Protein AF-A0A970JI16-F1 (afdb_monomer_lite)

Radius of gyration: 15.57 Å; chains: 1; bounding box: 36×49×34 Å

Sequence (117 aa):
MLKLQRKYSPSRTYALHKDGSGYLINGFVEGKDAVRQDLFLLVSTERGAYSDIYNGFFGVDRVDLIGRDYHYAAVELSERIKDALFMRYGEAFKSAVFKNERINGEVRVTVYADIGY

pLDDT: mean 88.77, std 13.56, range [35.56, 98.25]

Structure (mmCIF, N/CA/C/O backbone):
data_AF-A0A970JI16-F1
#
_entry.id   AF-A0A970JI16-F1
#
loop_
_atom_site.group_PDB
_atom_site.id
_atom_site.type_symbol
_atom_site.label_atom_id
_atom_site.label_alt_id
_atom_site.label_comp_id
_atom_site.label_asym_id
_atom_site.label_entity_id
_atom_site.label_seq_id
_atom_site.pdbx_PDB_ins_code
_atom_site.Cartn_x
_atom_site.Cartn_y
_atom_site.Cartn_z
_atom_site.occupancy
_atom_site.B_iso_or_equiv
_atom_site.auth_seq_id
_atom_site.auth_comp_id
_atom_site.auth_asym_id
_atom_site.auth_atom_id
_atom_site.pdbx_PDB_model_num
ATOM 1 N N . MET A 1 1 ? -11.277 28.958 14.418 1.00 38.81 1 MET A N 1
ATOM 2 C CA . MET A 1 1 ? -10.958 28.029 13.310 1.00 38.81 1 MET A CA 1
ATOM 3 C C . MET A 1 1 ? -10.945 26.613 13.863 1.00 38.81 1 MET A C 1
ATOM 5 O O . MET A 1 1 ? -10.098 26.314 14.695 1.00 38.81 1 MET A O 1
ATOM 9 N N . LEU A 1 2 ? -11.904 25.771 13.474 1.00 35.56 2 LEU A N 1
ATOM 10 C CA . LEU A 1 2 ? -11.936 24.366 13.882 1.00 35.56 2 LEU A CA 1
ATOM 11 C C . LEU A 1 2 ? -10.904 23.607 13.028 1.00 35.56 2 LEU A C 1
ATOM 13 O O . LEU A 1 2 ? -11.078 23.497 11.816 1.00 35.56 2 LEU A O 1
ATOM 17 N N . LYS A 1 3 ? -9.804 23.134 13.626 1.00 43.22 3 LYS A N 1
ATOM 18 C CA . LYS A 1 3 ? -8.892 22.198 12.953 1.00 43.22 3 LYS A CA 1
ATOM 19 C C . LYS A 1 3 ? -9.608 20.852 12.875 1.00 43.22 3 LYS A C 1
ATOM 21 O O . LYS A 1 3 ? -9.681 20.134 13.866 1.00 43.22 3 LYS A O 1
ATOM 26 N N . LEU A 1 4 ? -10.170 20.536 11.713 1.00 44.47 4 LEU A N 1
ATOM 27 C CA . LEU A 1 4 ? -10.704 19.211 11.412 1.00 44.47 4 LEU A CA 1
ATOM 28 C C . LEU A 1 4 ? -9.508 18.250 11.326 1.00 44.47 4 LEU A C 1
ATOM 30 O O . LEU A 1 4 ? -8.893 18.093 10.274 1.00 44.47 4 LEU A O 1
ATOM 34 N N . GLN A 1 5 ? -9.106 17.676 12.461 1.00 44.09 5 GLN A N 1
ATOM 35 C CA . GLN A 1 5 ? -8.116 16.606 12.471 1.00 44.09 5 GLN A CA 1
ATOM 36 C C . GLN A 1 5 ? -8.757 15.388 11.803 1.00 44.09 5 GLN A C 1
ATOM 38 O O . GLN A 1 5 ? -9.696 14.798 12.339 1.00 44.09 5 GLN A O 1
ATOM 43 N N . ARG A 1 6 ? -8.285 15.026 10.603 1.00 45.66 6 ARG A N 1
ATOM 44 C CA . ARG A 1 6 ? -8.616 13.744 9.969 1.00 45.66 6 ARG A CA 1
ATOM 45 C C . ARG A 1 6 ? -8.027 12.636 10.843 1.00 45.66 6 ARG A C 1
ATOM 47 O O . ARG A 1 6 ? -6.879 12.247 10.671 1.00 45.66 6 ARG A O 1
ATOM 54 N N . LYS A 1 7 ? -8.802 12.152 11.811 1.00 51.56 7 LYS A N 1
ATOM 55 C CA . LYS A 1 7 ? -8.435 10.980 12.601 1.00 51.56 7 LYS A CA 1
ATOM 56 C C . LYS A 1 7 ? -8.664 9.745 11.728 1.00 51.56 7 LYS A C 1
ATOM 58 O O . LYS A 1 7 ? -9.791 9.485 11.311 1.00 51.56 7 LYS A O 1
ATOM 63 N N . TYR A 1 8 ? -7.591 9.028 11.406 1.00 58.25 8 TYR A N 1
ATOM 64 C CA . TYR A 1 8 ? -7.669 7.711 10.777 1.00 58.25 8 TYR A CA 1
ATOM 65 C C . TYR A 1 8 ? -8.566 6.801 11.632 1.00 58.25 8 TYR A C 1
ATOM 67 O O . TYR A 1 8 ? -8.372 6.709 12.843 1.00 58.25 8 TYR A O 1
ATOM 75 N N . SER A 1 9 ? -9.588 6.190 11.028 1.00 58.28 9 SER A N 1
ATOM 76 C CA . SER A 1 9 ? -10.501 5.288 11.738 1.00 58.28 9 SER A CA 1
ATOM 77 C C . SER A 1 9 ? -11.161 4.285 10.791 1.00 58.28 9 SER A C 1
ATOM 79 O O . SER A 1 9 ? -12.332 4.449 10.451 1.00 58.28 9 SER A O 1
ATOM 81 N N . PRO A 1 10 ? -10.492 3.198 10.381 1.00 62.69 10 PRO A N 1
ATOM 82 C CA . PRO A 1 10 ? -11.190 1.983 10.023 1.00 62.69 10 PRO A CA 1
ATOM 83 C C . PRO A 1 10 ? -11.381 1.202 11.319 1.00 62.69 10 PRO A C 1
ATOM 85 O O . PRO A 1 10 ? -10.757 0.176 11.555 1.00 62.69 10 PRO A O 1
ATOM 88 N N . SER A 1 11 ? -12.241 1.719 12.196 1.00 67.38 11 SER A N 1
ATOM 89 C CA . SER A 1 11 ? -12.764 0.925 13.307 1.00 67.38 11 SER A CA 1
ATOM 90 C C . SER A 1 11 ? -13.663 -0.203 12.793 1.00 67.38 11 SER A C 1
ATOM 92 O O . SER A 1 11 ? -13.962 -1.122 13.548 1.00 67.38 11 SER A O 1
ATOM 94 N N . ARG A 1 12 ? -14.068 -0.137 11.512 1.00 82.44 12 ARG A N 1
ATOM 95 C CA . ARG A 1 12 ? -14.906 -1.107 10.814 1.00 82.44 12 ARG A CA 1
ATOM 96 C C . ARG A 1 12 ? -14.783 -0.977 9.291 1.00 82.44 12 ARG A C 1
ATOM 98 O O . ARG A 1 12 ? -14.811 0.136 8.771 1.00 82.44 12 ARG A O 1
ATOM 105 N N . THR A 1 13 ? -14.705 -2.094 8.575 1.00 88.88 13 THR A N 1
ATOM 106 C CA . THR A 1 13 ? -14.852 -2.163 7.109 1.00 88.88 13 THR A CA 1
ATOM 107 C C . THR A 1 13 ? -15.585 -3.446 6.708 1.00 88.88 13 THR A C 1
ATOM 109 O O . THR A 1 13 ? -15.844 -4.304 7.553 1.00 88.88 13 THR A O 1
ATOM 112 N N . TYR A 1 14 ? -15.985 -3.566 5.444 1.00 91.12 14 TYR A N 1
ATOM 113 C CA . TYR A 1 14 ? -16.564 -4.802 4.913 1.00 91.12 14 TYR A CA 1
ATOM 114 C C . TYR A 1 14 ? -15.556 -5.949 5.040 1.00 91.12 14 TYR A C 1
ATOM 116 O O . TYR A 1 14 ? -14.363 -5.707 4.944 1.00 91.12 14 TYR A O 1
ATOM 124 N N . ALA A 1 15 ? -15.990 -7.184 5.260 1.00 93.88 15 ALA A N 1
ATOM 125 C CA . ALA A 1 15 ? -15.067 -8.312 5.388 1.00 93.88 15 ALA A CA 1
ATOM 126 C C . ALA A 1 15 ? -14.793 -8.959 4.023 1.00 93.88 15 ALA A C 1
ATOM 128 O O . ALA A 1 15 ? -15.730 -9.367 3.333 1.00 93.88 15 ALA A O 1
ATOM 129 N N . LEU A 1 16 ? -13.516 -9.066 3.644 1.00 93.56 16 LEU A N 1
ATOM 130 C CA . LEU A 1 16 ? -13.068 -9.826 2.478 1.00 93.56 16 LEU A CA 1
ATOM 131 C C . LEU A 1 16 ? -12.772 -11.269 2.866 1.00 93.56 16 LEU A C 1
ATOM 133 O O . LEU A 1 16 ? -11.847 -11.553 3.625 1.00 93.56 16 LEU A O 1
ATOM 137 N N . HIS A 1 17 ? -13.509 -12.188 2.258 1.00 91.94 17 HIS A N 1
ATOM 138 C CA . HIS A 1 17 ? -13.289 -13.618 2.381 1.00 91.94 17 HIS A CA 1
ATOM 139 C C . HIS A 1 17 ? -12.704 -14.146 1.083 1.00 91.94 17 HIS A C 1
ATOM 141 O O . HIS A 1 17 ? -13.282 -13.963 0.013 1.00 91.94 17 HIS A O 1
ATOM 147 N N . LYS A 1 18 ? -11.541 -14.792 1.170 1.00 88.19 18 LYS A N 1
ATOM 148 C CA . LYS A 1 18 ? -10.961 -15.482 0.023 1.00 88.19 18 LYS A CA 1
ATOM 149 C C . LYS A 1 18 ? -11.749 -16.763 -0.230 1.00 88.19 18 LYS A C 1
ATOM 151 O O . LYS A 1 18 ? -11.896 -17.579 0.676 1.00 88.19 18 LYS A O 1
ATOM 156 N N . ASP A 1 19 ? -12.206 -16.927 -1.457 1.00 86.94 19 ASP A N 1
ATOM 157 C CA . ASP A 1 19 ? -12.830 -18.140 -1.971 1.00 86.94 19 ASP A CA 1
ATOM 158 C C . ASP A 1 19 ? -11.973 -18.689 -3.124 1.00 86.94 19 ASP A C 1
ATOM 160 O O . ASP A 1 19 ? -11.147 -17.968 -3.688 1.00 86.94 19 ASP A O 1
ATOM 164 N N . GLY A 1 20 ? -12.126 -19.964 -3.477 1.00 80.62 20 GLY A N 1
ATOM 165 C CA . GLY A 1 20 ? -11.288 -20.677 -4.448 1.00 80.62 20 GLY A CA 1
ATOM 166 C C . GLY A 1 20 ? -11.150 -19.998 -5.819 1.00 80.62 20 GLY A C 1
ATOM 167 O O . GLY A 1 20 ? -10.187 -20.276 -6.530 1.00 80.62 20 GLY A O 1
ATOM 168 N N . SER A 1 21 ? -12.054 -19.080 -6.173 1.00 83.25 21 SER A N 1
ATOM 169 C CA . SER A 1 21 ? -12.037 -18.307 -7.420 1.00 83.25 21 SER A CA 1
ATOM 170 C C . SER A 1 21 ? -11.810 -16.797 -7.251 1.00 83.25 21 SER A C 1
ATOM 172 O O . SER A 1 21 ? -11.827 -16.079 -8.249 1.00 83.25 21 SER A O 1
ATOM 174 N N . GLY A 1 22 ? -11.618 -16.274 -6.033 1.00 86.81 22 GLY A N 1
ATOM 175 C CA . GLY A 1 22 ? -11.453 -14.832 -5.826 1.00 86.81 22 GLY A CA 1
ATOM 176 C C . GLY A 1 22 ? -11.729 -14.357 -4.402 1.00 86.81 22 GLY A C 1
ATOM 177 O O . GLY A 1 22 ? -11.400 -15.029 -3.428 1.00 86.81 22 GLY A O 1
ATOM 178 N N . TYR A 1 23 ? -12.313 -13.166 -4.285 1.00 90.00 23 TYR A N 1
ATOM 179 C CA . TYR A 1 23 ? -12.732 -12.600 -3.008 1.00 90.00 23 TYR A CA 1
ATOM 180 C C . TYR A 1 23 ? -14.231 -12.313 -3.013 1.00 90.00 23 TYR A C 1
ATOM 182 O O . TYR A 1 23 ? -14.765 -11.774 -3.981 1.00 90.00 23 TYR A O 1
ATOM 190 N N . LEU A 1 24 ? -14.889 -12.643 -1.907 1.00 91.62 24 LEU A N 1
ATOM 191 C CA . LEU A 1 24 ? -16.287 -12.345 -1.630 1.00 91.62 24 LEU A CA 1
ATOM 192 C C . LEU A 1 24 ? -16.369 -11.351 -0.474 1.00 91.62 24 LEU A C 1
ATOM 194 O O . LEU A 1 24 ? -15.567 -11.400 0.460 1.00 91.62 24 LEU A O 1
ATOM 198 N N . ILE A 1 25 ? -17.362 -10.469 -0.525 1.00 92.12 25 ILE A N 1
ATOM 199 C CA . ILE A 1 25 ? -17.685 -9.588 0.594 1.00 92.12 25 ILE A CA 1
ATOM 200 C C . ILE A 1 25 ? -18.776 -10.260 1.423 1.00 92.12 25 ILE A C 1
ATOM 202 O O . ILE A 1 25 ? -19.865 -10.510 0.910 1.00 92.12 25 ILE A O 1
ATOM 206 N N . ASN A 1 26 ? -18.496 -10.546 2.694 1.00 91.94 26 ASN A N 1
ATOM 207 C CA . ASN A 1 26 ? -19.476 -11.156 3.593 1.00 91.94 26 ASN A CA 1
ATOM 208 C C . ASN A 1 26 ? -19.316 -10.653 5.033 1.00 91.94 26 ASN A C 1
ATOM 210 O O . ASN A 1 26 ? -18.460 -11.119 5.770 1.00 91.94 26 ASN A O 1
ATOM 214 N N . GLY A 1 27 ? -20.164 -9.713 5.451 1.00 94.06 27 GLY A N 1
ATOM 215 C CA . GLY A 1 27 ? -20.124 -9.148 6.800 1.00 94.06 27 GLY A CA 1
ATOM 216 C C . GLY A 1 27 ? -19.113 -8.009 6.959 1.00 94.06 27 GLY A C 1
ATOM 217 O O . GLY A 1 27 ? -18.804 -7.294 6.004 1.00 94.06 27 GLY A O 1
ATOM 218 N N . PHE A 1 28 ? -18.637 -7.806 8.191 1.00 93.25 28 PHE A N 1
ATOM 219 C CA . PHE A 1 28 ? -17.756 -6.698 8.569 1.00 93.25 28 PHE A CA 1
ATOM 220 C C . PHE A 1 28 ? -16.606 -7.182 9.452 1.00 93.25 28 PHE A C 1
ATOM 222 O O . PHE A 1 28 ? -16.791 -8.068 10.283 1.00 93.25 28 PHE A O 1
ATOM 229 N N . VAL A 1 29 ? -15.442 -6.555 9.298 1.00 93.25 29 VAL A N 1
ATOM 230 C CA . VAL A 1 29 ? -14.296 -6.682 10.206 1.00 93.25 29 VAL A CA 1
ATOM 231 C C . VAL A 1 29 ? -14.079 -5.366 10.937 1.00 93.25 29 VAL A C 1
ATOM 233 O O . VAL A 1 29 ? -14.358 -4.293 10.401 1.00 93.25 29 VAL A O 1
ATOM 236 N N . GLU A 1 30 ? -13.568 -5.445 12.159 1.00 91.88 30 GLU A N 1
ATOM 237 C CA . GLU A 1 30 ? -13.316 -4.303 13.041 1.00 91.88 30 GLU A CA 1
ATOM 238 C C . GLU A 1 30 ? -11.898 -4.385 13.612 1.00 91.88 30 GLU A C 1
ATOM 240 O O . GLU A 1 30 ? -11.165 -5.355 13.387 1.00 91.88 30 GLU A O 1
ATOM 245 N N . GLY A 1 31 ? -11.480 -3.372 14.369 1.00 89.31 31 GLY A N 1
ATOM 246 C CA . GLY A 1 31 ? -10.242 -3.496 15.127 1.00 89.31 31 GLY A CA 1
ATOM 247 C C . GLY A 1 31 ? -8.988 -3.546 14.251 1.00 89.31 31 GLY A C 1
ATOM 248 O O . GLY A 1 31 ? -8.901 -2.985 13.159 1.00 89.31 31 GLY A O 1
ATOM 249 N N . LYS A 1 32 ? -8.008 -4.311 14.736 1.00 89.56 32 LYS A N 1
ATOM 250 C CA . LYS A 1 32 ? -6.755 -4.576 14.019 1.00 89.56 32 LYS A CA 1
ATOM 251 C C . LYS A 1 32 ? -6.974 -5.321 12.701 1.00 89.56 32 LYS A C 1
ATOM 253 O O . LYS A 1 32 ? -6.168 -5.163 11.789 1.00 89.56 32 LYS A O 1
ATOM 258 N N . ASP A 1 33 ? -8.040 -6.108 12.578 1.00 91.25 33 ASP A N 1
ATOM 259 C CA . ASP A 1 33 ? -8.317 -6.855 11.349 1.00 91.25 33 ASP A CA 1
ATOM 260 C C . ASP A 1 33 ? -8.850 -5.942 10.245 1.00 91.25 33 ASP A C 1
ATOM 262 O O . ASP A 1 33 ? -8.444 -6.082 9.092 1.00 91.25 33 ASP A O 1
ATOM 266 N N . ALA A 1 34 ? -9.637 -4.922 10.604 1.00 92.19 34 ALA A N 1
ATOM 267 C CA . ALA A 1 34 ? -10.012 -3.862 9.672 1.00 92.19 34 ALA A CA 1
ATOM 268 C C . ALA A 1 34 ? -8.788 -3.091 9.153 1.00 92.19 34 ALA A C 1
ATOM 270 O O . ALA A 1 34 ? -8.693 -2.838 7.954 1.00 92.19 34 ALA A O 1
ATOM 271 N N . VAL A 1 35 ? -7.817 -2.783 10.022 1.00 91.38 35 VAL A N 1
ATOM 272 C CA . VAL A 1 35 ? -6.551 -2.138 9.622 1.00 91.38 35 VAL A CA 1
ATOM 273 C C . VAL A 1 35 ? -5.731 -3.028 8.689 1.00 91.38 35 VAL A C 1
ATOM 275 O O . VAL A 1 35 ? -5.235 -2.558 7.669 1.00 91.38 35 VAL A O 1
ATOM 278 N N . ARG A 1 36 ? -5.596 -4.322 9.004 1.00 91.25 36 ARG A N 1
ATOM 279 C CA . ARG A 1 36 ? -4.876 -5.276 8.143 1.00 91.25 36 ARG A CA 1
ATOM 280 C C . ARG A 1 36 ? -5.504 -5.367 6.760 1.00 91.25 36 ARG A C 1
ATOM 282 O O . ARG A 1 36 ? -4.782 -5.373 5.765 1.00 91.25 36 ARG A O 1
ATOM 289 N N . GLN A 1 37 ? -6.832 -5.423 6.695 1.00 93.44 37 GLN A N 1
ATOM 290 C CA . GLN A 1 37 ? -7.533 -5.469 5.423 1.00 93.44 37 GLN A CA 1
ATOM 291 C C . GLN A 1 37 ? -7.408 -4.151 4.649 1.00 93.44 37 GLN A C 1
ATOM 293 O O . GLN A 1 37 ? -7.195 -4.188 3.440 1.00 93.44 37 GLN A O 1
ATOM 298 N N . ASP A 1 38 ? -7.490 -3.000 5.323 1.00 92.50 38 ASP A N 1
ATOM 299 C CA . ASP A 1 38 ? -7.287 -1.685 4.702 1.00 92.50 38 ASP A CA 1
ATOM 300 C C . ASP A 1 38 ? -5.884 -1.559 4.099 1.00 92.50 38 ASP A C 1
ATOM 302 O O . ASP A 1 38 ? -5.743 -1.147 2.951 1.00 92.50 38 ASP A O 1
ATOM 306 N N . LEU A 1 39 ? -4.854 -1.995 4.833 1.00 93.31 39 LEU A N 1
ATOM 307 C CA . LEU A 1 39 ? -3.478 -2.044 4.345 1.00 93.31 39 LEU A CA 1
ATOM 308 C C . LEU A 1 39 ? -3.363 -2.931 3.105 1.00 93.31 39 LEU A C 1
ATOM 310 O O . LEU A 1 39 ? -2.818 -2.490 2.096 1.00 93.31 39 LEU A O 1
ATOM 314 N N . PHE A 1 40 ? -3.903 -4.153 3.165 1.00 93.25 40 PHE A N 1
ATOM 315 C CA . PHE A 1 40 ? -3.903 -5.088 2.040 1.00 93.25 40 PHE A CA 1
ATOM 316 C C . PHE A 1 40 ? -4.572 -4.485 0.800 1.00 93.25 40 PHE A C 1
ATOM 318 O O . PHE A 1 40 ? -4.001 -4.528 -0.288 1.00 93.25 40 PHE A O 1
ATOM 325 N N . LEU A 1 41 ? -5.752 -3.888 0.966 1.00 94.00 41 LEU A N 1
ATOM 326 C CA . LEU A 1 41 ? -6.497 -3.237 -0.107 1.00 94.00 41 LEU A CA 1
ATOM 327 C C . LEU A 1 41 ? -5.737 -2.046 -0.687 1.00 94.00 41 LEU A C 1
ATOM 329 O O . LEU A 1 41 ? -5.634 -1.941 -1.908 1.00 94.00 41 LEU A O 1
ATOM 333 N N . LEU A 1 42 ? -5.169 -1.190 0.163 1.00 95.00 42 LEU A N 1
ATOM 334 C CA . LEU A 1 42 ? -4.400 -0.019 -0.247 1.00 95.00 42 LEU A CA 1
ATOM 335 C C . LEU A 1 42 ? -3.212 -0.413 -1.125 1.00 95.00 42 LEU A C 1
ATOM 337 O O . LEU A 1 42 ? -3.044 0.144 -2.204 1.00 95.00 42 LEU A O 1
ATOM 341 N N . VAL A 1 43 ? -2.401 -1.384 -0.693 1.00 95.12 43 VAL A N 1
ATOM 342 C CA . VAL A 1 43 ? -1.207 -1.779 -1.458 1.00 95.12 43 VAL A CA 1
ATOM 343 C C . VAL A 1 43 ? -1.533 -2.630 -2.682 1.00 95.12 43 VAL A C 1
ATOM 345 O O . VAL A 1 43 ? -0.717 -2.693 -3.599 1.00 95.12 43 VAL A O 1
ATOM 348 N N . SER A 1 44 ? -2.697 -3.292 -2.706 1.00 92.44 44 SER A N 1
ATOM 349 C CA . SER A 1 44 ? -3.116 -4.189 -3.794 1.00 92.44 44 SER A CA 1
ATOM 350 C C . SER A 1 44 ? -3.922 -3.484 -4.883 1.00 92.44 44 SER A C 1
ATOM 352 O O . SER A 1 44 ? -3.974 -3.979 -6.010 1.00 92.44 44 SER A O 1
ATOM 354 N N . THR A 1 45 ? -4.514 -2.332 -4.584 1.00 94.69 45 THR A N 1
ATOM 355 C CA . THR A 1 45 ? -5.358 -1.577 -5.514 1.00 94.69 45 THR A CA 1
ATOM 356 C C . THR A 1 45 ? -4.516 -0.651 -6.381 1.00 94.69 45 THR A C 1
ATOM 358 O O . THR A 1 45 ? -3.694 0.110 -5.870 1.00 94.69 45 THR A O 1
ATOM 361 N N . GLU A 1 46 ? -4.738 -0.702 -7.695 1.00 96.38 46 GLU A N 1
ATOM 362 C CA . GLU A 1 46 ? -4.183 0.303 -8.600 1.00 96.38 46 GLU A CA 1
ATOM 363 C C . GLU A 1 46 ? -4.893 1.631 -8.355 1.00 96.38 46 GLU A C 1
ATOM 365 O O . GLU A 1 46 ? -6.127 1.674 -8.275 1.00 96.38 46 GLU A O 1
ATOM 370 N N . ARG A 1 47 ? -4.126 2.708 -8.190 1.00 95.38 47 ARG A N 1
ATOM 371 C CA . ARG A 1 47 ? -4.707 4.009 -7.868 1.00 95.38 47 ARG A CA 1
ATOM 372 C C . ARG A 1 47 ? -5.700 4.441 -8.948 1.00 95.38 47 ARG A C 1
ATOM 374 O O . ARG A 1 47 ? -5.450 4.319 -10.142 1.00 95.38 47 ARG A O 1
ATOM 381 N N . GLY A 1 48 ? -6.868 4.905 -8.509 1.00 92.44 48 GLY A N 1
ATOM 382 C CA . GLY A 1 48 ? -7.956 5.318 -9.400 1.00 92.44 48 GLY A CA 1
ATOM 383 C C . GLY A 1 48 ? -8.791 4.180 -10.006 1.00 92.44 48 GLY A C 1
ATOM 384 O O . GLY A 1 48 ? -9.821 4.475 -10.602 1.00 92.44 48 GLY A O 1
ATOM 385 N N . ALA A 1 49 ? -8.440 2.900 -9.813 1.00 93.50 49 ALA A N 1
ATOM 386 C CA . ALA A 1 49 ? -9.188 1.779 -10.404 1.00 93.50 49 ALA A CA 1
ATOM 387 C C . ALA A 1 49 ? -10.627 1.627 -9.878 1.00 93.50 49 ALA A C 1
ATOM 389 O O . ALA A 1 49 ? -11.481 1.084 -10.572 1.00 93.50 49 ALA A O 1
ATOM 390 N N . TYR A 1 50 ? -10.902 2.102 -8.660 1.00 90.94 50 TYR A N 1
ATOM 391 C CA . TYR A 1 50 ? -12.218 2.003 -8.021 1.00 90.94 50 TYR A 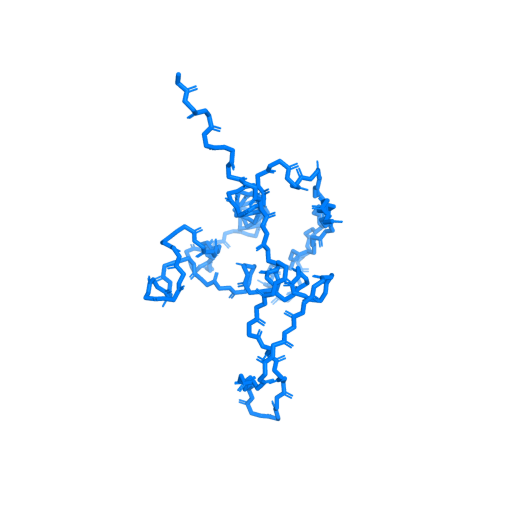CA 1
ATOM 392 C C . TYR A 1 50 ? -12.636 3.340 -7.396 1.00 90.94 50 TYR A C 1
ATOM 394 O O . TYR A 1 50 ? -12.950 3.403 -6.208 1.00 90.94 50 TYR A O 1
ATOM 402 N N . SER A 1 51 ? -12.616 4.425 -8.175 1.00 88.88 51 SER A N 1
ATOM 403 C CA . SER A 1 51 ? -12.956 5.779 -7.701 1.00 88.88 51 SER A CA 1
ATOM 404 C C . SER A 1 51 ? -14.390 5.936 -7.178 1.00 88.88 51 SER A C 1
ATOM 406 O O . SER A 1 51 ? -14.667 6.867 -6.427 1.00 88.88 51 SER A O 1
ATOM 408 N N . ASP A 1 52 ? -15.298 5.033 -7.554 1.00 88.69 52 ASP A N 1
ATOM 409 C CA . ASP A 1 52 ? -16.678 5.023 -7.048 1.00 88.69 52 ASP A CA 1
ATOM 410 C C . ASP A 1 52 ? -16.777 4.457 -5.620 1.00 88.69 52 ASP A C 1
ATOM 412 O O . ASP A 1 52 ? -17.751 4.703 -4.911 1.00 88.69 52 ASP A O 1
ATOM 416 N N . ILE A 1 53 ? -15.766 3.693 -5.189 1.00 85.44 53 ILE A N 1
ATOM 417 C CA . ILE A 1 53 ? -15.704 3.028 -3.877 1.00 85.44 53 ILE A CA 1
ATOM 418 C C . ILE A 1 53 ? -14.697 3.737 -2.965 1.00 85.44 53 ILE A C 1
ATOM 420 O O . ILE A 1 53 ? -14.950 3.941 -1.776 1.00 85.44 53 ILE A O 1
ATOM 424 N N . TYR A 1 54 ? -13.547 4.124 -3.517 1.00 85.06 54 TYR A N 1
ATOM 425 C CA . TYR A 1 54 ? -12.466 4.786 -2.803 1.00 85.06 54 TYR A CA 1
ATOM 426 C C . TYR A 1 54 ? -12.243 6.208 -3.299 1.00 85.06 54 TYR A C 1
ATOM 428 O O . TYR A 1 54 ? -12.552 6.555 -4.432 1.00 85.06 54 TYR A O 1
ATOM 436 N N . ASN A 1 55 ? -11.611 7.035 -2.464 1.00 83.19 55 ASN A N 1
ATOM 437 C CA . ASN A 1 55 ? -11.112 8.317 -2.952 1.00 83.19 55 ASN A CA 1
ATOM 438 C C . ASN A 1 55 ? -10.077 8.096 -4.077 1.00 83.19 55 ASN A C 1
ATOM 440 O O . ASN A 1 55 ? -9.368 7.091 -4.085 1.00 83.19 55 ASN A O 1
ATOM 444 N N . GLY A 1 56 ? -9.952 9.053 -5.001 1.00 82.38 56 GLY A N 1
ATOM 445 C CA . GLY A 1 56 ? -9.046 8.932 -6.154 1.00 82.38 56 GLY A CA 1
ATOM 446 C C . GLY A 1 56 ? -7.553 8.818 -5.809 1.00 82.38 56 GLY A C 1
ATOM 447 O O . GLY A 1 56 ? -6.752 8.499 -6.678 1.00 82.38 56 GLY A O 1
ATOM 448 N N . PHE A 1 57 ? -7.172 9.046 -4.549 1.00 85.75 57 PHE A N 1
ATOM 449 C CA . PHE A 1 57 ? -5.801 8.892 -4.058 1.00 85.75 57 PHE A CA 1
ATOM 450 C C . PHE A 1 57 ? -5.541 7.521 -3.418 1.00 85.75 57 PHE A C 1
ATOM 452 O O . PHE A 1 57 ? -4.418 7.239 -3.003 1.00 85.75 57 PHE A O 1
ATOM 459 N N . PHE A 1 58 ? -6.561 6.670 -3.303 1.00 92.75 58 PHE A N 1
ATOM 460 C CA . PHE A 1 58 ? -6.433 5.341 -2.729 1.00 92.75 58 PHE A CA 1
ATOM 461 C C . PHE A 1 58 ? -5.785 4.396 -3.733 1.00 92.75 58 PHE A C 1
ATOM 463 O O . PHE A 1 58 ? -6.233 4.294 -4.874 1.00 92.75 58 PHE A O 1
ATOM 470 N N . GLY A 1 59 ? -4.760 3.681 -3.281 1.00 96.25 59 GLY A N 1
ATOM 471 C CA . GLY A 1 59 ? -4.003 2.745 -4.099 1.00 96.25 59 GLY A CA 1
ATOM 472 C C . GLY A 1 59 ? -2.577 3.209 -4.375 1.00 96.25 59 GLY A C 1
ATOM 473 O O . GLY A 1 59 ? -2.133 4.280 -3.939 1.00 96.25 59 GLY A O 1
ATOM 474 N N . VAL A 1 60 ? -1.875 2.382 -5.140 1.00 97.62 60 VAL A N 1
ATOM 475 C CA . VAL A 1 60 ? -0.494 2.596 -5.580 1.00 97.62 60 VAL A CA 1
ATOM 476 C C . VAL A 1 60 ? -0.472 2.562 -7.106 1.00 97.62 60 VAL A C 1
ATOM 478 O O . VAL A 1 60 ? -1.050 1.656 -7.699 1.00 97.62 60 VAL A O 1
ATOM 481 N N . ASP A 1 61 ? 0.188 3.535 -7.732 1.00 96.19 61 ASP A N 1
ATOM 482 C CA . ASP A 1 61 ? 0.456 3.529 -9.174 1.00 96.19 61 ASP A CA 1
ATOM 483 C C . ASP A 1 61 ? 1.580 2.520 -9.461 1.00 96.19 61 ASP A C 1
ATOM 485 O O . ASP A 1 61 ? 2.713 2.714 -9.013 1.00 96.19 61 ASP A O 1
ATOM 489 N N . ARG A 1 62 ? 1.290 1.411 -10.142 1.00 95.44 62 ARG A N 1
ATOM 490 C CA . ARG A 1 62 ? 2.254 0.321 -10.398 1.00 95.44 62 ARG A CA 1
ATOM 491 C C . ARG A 1 62 ? 2.308 -0.086 -11.858 1.00 95.44 62 ARG A C 1
ATOM 493 O O . ARG A 1 62 ? 3.327 -0.617 -12.297 1.00 95.44 62 ARG A O 1
ATOM 500 N N . VAL A 1 63 ? 1.227 0.124 -12.606 1.00 95.81 63 VAL A N 1
ATOM 501 C CA . VAL A 1 63 ? 1.112 -0.342 -13.995 1.00 95.81 63 VAL A CA 1
ATOM 502 C C . VAL A 1 63 ? 2.181 0.287 -14.895 1.00 95.81 63 VAL A C 1
ATOM 504 O O . VAL A 1 63 ? 2.746 -0.397 -15.744 1.00 95.81 63 VAL A O 1
ATOM 507 N N . ASP A 1 64 ? 2.530 1.555 -14.679 1.00 96.62 64 ASP A N 1
ATOM 508 C CA . ASP A 1 64 ? 3.567 2.277 -15.436 1.00 96.62 64 ASP A CA 1
ATOM 509 C C . ASP A 1 64 ? 5.011 1.826 -15.128 1.00 96.62 64 ASP A C 1
ATOM 511 O O . ASP A 1 64 ? 5.941 2.171 -15.871 1.00 96.62 64 ASP A O 1
ATOM 515 N N . LEU A 1 65 ? 5.207 1.056 -14.051 1.00 97.06 65 LEU A N 1
ATOM 516 C CA . LEU A 1 65 ? 6.495 0.471 -13.672 1.00 97.06 65 LEU A CA 1
ATOM 517 C C . LEU A 1 65 ? 6.778 -0.845 -14.410 1.00 97.06 65 LEU A C 1
ATOM 519 O O . LEU A 1 65 ? 7.925 -1.298 -14.442 1.00 97.06 65 LEU A O 1
ATOM 523 N N . ILE A 1 66 ? 5.765 -1.457 -15.028 1.00 95.25 66 ILE A N 1
ATOM 524 C CA . ILE A 1 66 ? 5.927 -2.699 -15.787 1.00 95.25 66 I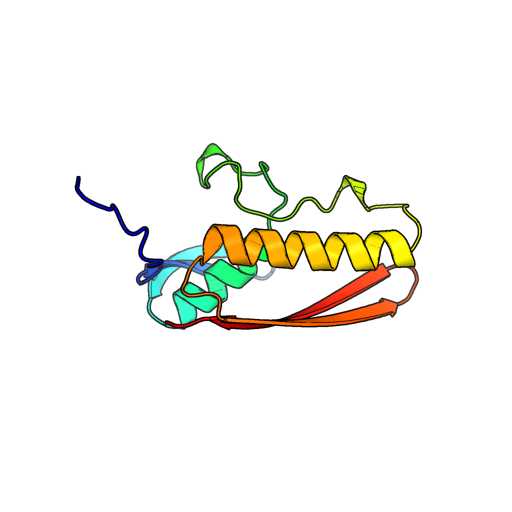LE A CA 1
ATOM 525 C C . ILE A 1 66 ? 6.860 -2.451 -16.980 1.00 95.25 66 ILE A C 1
ATOM 527 O O . ILE A 1 66 ? 6.669 -1.529 -17.770 1.00 95.25 66 ILE A O 1
ATOM 531 N N . GLY A 1 67 ? 7.894 -3.287 -17.107 1.00 95.69 67 GLY A N 1
ATOM 532 C CA . GLY A 1 67 ? 8.892 -3.188 -18.177 1.00 95.69 67 GLY A CA 1
ATOM 533 C C . GLY A 1 67 ? 9.963 -2.113 -17.966 1.00 95.69 67 GLY A C 1
ATOM 534 O O . GLY A 1 67 ? 10.829 -1.946 -18.825 1.00 95.69 67 GLY A O 1
ATOM 535 N N . ARG A 1 68 ? 9.942 -1.389 -16.839 1.00 96.69 68 ARG A N 1
ATOM 536 C CA . ARG A 1 68 ? 11.022 -0.469 -16.460 1.00 96.69 68 ARG A CA 1
ATOM 537 C C . ARG A 1 68 ? 12.240 -1.225 -15.926 1.00 96.69 68 ARG A C 1
ATOM 539 O O . ARG A 1 68 ? 12.166 -2.407 -15.592 1.00 96.69 68 ARG A O 1
ATOM 546 N N . ASP A 1 69 ? 13.367 -0.516 -15.834 1.00 95.88 69 ASP A N 1
ATOM 547 C CA . ASP A 1 69 ? 14.556 -1.031 -15.155 1.00 95.88 69 ASP A CA 1
ATOM 548 C C . ASP A 1 69 ? 14.229 -1.445 -13.711 1.00 95.88 69 ASP A C 1
ATOM 550 O O . ASP A 1 69 ? 13.456 -0.777 -13.021 1.00 95.88 69 ASP A O 1
ATOM 554 N N . TYR A 1 70 ? 14.843 -2.539 -13.254 1.00 94.94 70 TYR A N 1
ATOM 555 C CA . TYR A 1 70 ? 14.586 -3.111 -11.933 1.00 94.94 70 TYR A CA 1
ATOM 556 C C . TYR A 1 70 ? 14.850 -2.111 -10.803 1.00 94.94 70 TYR A C 1
ATOM 558 O O . TYR A 1 70 ? 14.026 -1.990 -9.897 1.00 94.94 70 TYR A O 1
ATOM 566 N N . HIS A 1 71 ? 15.988 -1.409 -10.830 1.00 94.94 71 HIS A N 1
ATOM 567 C CA . HIS A 1 71 ? 16.355 -0.503 -9.744 1.00 94.94 71 HIS A CA 1
ATOM 568 C C . HIS A 1 71 ? 15.406 0.687 -9.694 1.00 94.94 71 HIS A C 1
ATOM 570 O O . HIS A 1 71 ? 14.957 1.058 -8.610 1.00 94.94 71 HIS A O 1
ATOM 576 N N . TYR A 1 72 ? 15.049 1.224 -10.861 1.00 96.88 72 TYR A N 1
ATOM 577 C CA . TYR A 1 72 ? 14.056 2.286 -10.964 1.00 96.88 72 TYR A CA 1
ATOM 578 C C . TYR A 1 72 ? 12.693 1.839 -10.419 1.00 96.88 72 TYR A C 1
ATOM 580 O O . TYR A 1 72 ? 12.155 2.468 -9.511 1.00 96.88 72 TYR A O 1
ATOM 588 N N . ALA A 1 73 ? 12.166 0.713 -10.906 1.00 97.44 73 ALA A N 1
ATOM 589 C CA . ALA A 1 73 ? 10.866 0.199 -10.488 1.00 97.44 73 ALA A CA 1
ATOM 590 C C . ALA A 1 73 ? 10.817 -0.134 -8.988 1.00 97.44 73 ALA A C 1
ATOM 592 O O . ALA A 1 73 ? 9.818 0.150 -8.335 1.00 97.44 73 ALA A O 1
ATOM 593 N N . ALA A 1 74 ? 11.886 -0.699 -8.419 1.00 97.12 74 ALA A N 1
ATOM 594 C CA . ALA A 1 74 ? 11.951 -1.027 -6.995 1.00 97.12 74 ALA A CA 1
ATOM 595 C C . ALA A 1 74 ? 11.933 0.217 -6.094 1.00 97.12 74 ALA A C 1
AT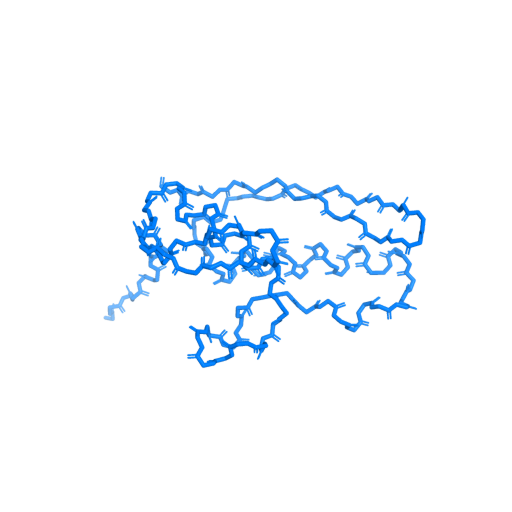OM 597 O O . ALA A 1 74 ? 11.233 0.225 -5.077 1.00 97.12 74 ALA A O 1
ATOM 598 N N . VAL A 1 75 ? 12.688 1.258 -6.459 1.00 97.56 75 VAL A N 1
ATOM 599 C CA . VAL A 1 75 ? 12.715 2.527 -5.718 1.00 97.56 75 VAL A CA 1
ATOM 600 C C . VAL A 1 75 ? 11.359 3.221 -5.813 1.00 97.56 75 VAL A C 1
ATOM 602 O O . VAL A 1 75 ? 10.755 3.506 -4.781 1.00 97.56 75 VAL A O 1
ATOM 605 N N . GLU A 1 76 ? 10.837 3.401 -7.027 1.00 98.25 76 GLU A N 1
ATOM 606 C CA . GLU A 1 76 ? 9.546 4.056 -7.256 1.00 98.25 76 GLU A CA 1
ATOM 607 C C . GLU A 1 76 ? 8.396 3.327 -6.564 1.00 98.25 76 GLU A C 1
ATOM 609 O O . GLU A 1 76 ? 7.576 3.951 -5.899 1.00 98.25 76 GLU A O 1
ATOM 614 N N . LEU A 1 77 ? 8.347 1.996 -6.652 1.00 97.62 77 LEU A N 1
ATOM 615 C CA . LEU A 1 77 ? 7.304 1.220 -5.987 1.00 97.62 77 LEU A CA 1
ATOM 616 C C . LEU A 1 77 ? 7.348 1.398 -4.463 1.00 97.62 77 LEU A C 1
ATOM 618 O O . LEU A 1 77 ? 6.302 1.526 -3.830 1.00 97.62 77 LEU A O 1
ATOM 622 N N . SER A 1 78 ? 8.546 1.440 -3.874 1.00 98.06 78 SER A N 1
ATOM 623 C CA . SER A 1 78 ? 8.716 1.643 -2.429 1.00 98.06 78 SER A CA 1
ATOM 624 C C . SER A 1 78 ? 8.244 3.034 -1.995 1.00 98.06 78 SER A C 1
ATOM 626 O O . SER A 1 78 ? 7.478 3.145 -1.035 1.00 98.06 78 SER A O 1
ATOM 628 N N . GLU A 1 79 ? 8.639 4.083 -2.722 1.00 98.00 79 GLU A N 1
ATOM 629 C CA . GLU A 1 79 ? 8.211 5.458 -2.431 1.00 98.00 79 GLU A CA 1
ATOM 630 C C . GLU A 1 79 ? 6.699 5.630 -2.631 1.00 98.00 79 GLU A C 1
ATOM 632 O O . GLU A 1 79 ? 6.019 6.158 -1.756 1.00 98.00 79 GLU A O 1
ATOM 637 N N . ARG A 1 80 ? 6.116 5.071 -3.697 1.00 97.81 80 ARG A N 1
ATOM 638 C CA . ARG A 1 80 ? 4.667 5.157 -3.944 1.00 97.81 80 ARG A CA 1
ATOM 639 C C . ARG A 1 80 ? 3.840 4.410 -2.897 1.00 97.81 80 ARG A C 1
ATOM 641 O O . ARG A 1 80 ? 2.762 4.879 -2.527 1.00 97.81 80 ARG A O 1
ATOM 648 N N . ILE A 1 81 ? 4.329 3.273 -2.388 1.00 97.88 81 ILE A N 1
ATOM 649 C CA . ILE A 1 81 ? 3.704 2.584 -1.246 1.00 97.88 81 ILE A CA 1
ATOM 650 C C . ILE A 1 81 ? 3.787 3.467 0.003 1.00 97.88 81 ILE A C 1
ATOM 652 O O . ILE A 1 81 ? 2.787 3.629 0.699 1.00 97.88 81 ILE A O 1
ATOM 656 N N . LYS A 1 82 ? 4.950 4.057 0.290 1.00 97.44 82 LYS A N 1
ATOM 657 C CA . LYS A 1 82 ? 5.142 4.952 1.439 1.00 97.44 82 LYS A CA 1
ATOM 658 C C . LYS A 1 82 ? 4.225 6.177 1.375 1.00 97.44 82 LYS A C 1
ATOM 660 O O . LYS A 1 82 ? 3.604 6.513 2.383 1.00 97.44 82 LYS A O 1
ATOM 665 N N . ASP A 1 83 ? 4.076 6.786 0.204 1.00 96.50 83 ASP A N 1
ATOM 666 C CA . ASP A 1 83 ? 3.156 7.900 -0.023 1.00 96.50 83 ASP A CA 1
ATOM 667 C C . ASP A 1 83 ? 1.704 7.475 0.188 1.00 96.50 83 ASP A C 1
ATOM 669 O O . ASP A 1 83 ? 0.958 8.152 0.896 1.00 96.50 83 ASP A O 1
ATOM 673 N N . ALA A 1 84 ? 1.301 6.320 -0.349 1.00 96.31 84 ALA A N 1
ATOM 674 C CA . ALA A 1 84 ? -0.037 5.780 -0.128 1.00 96.31 84 ALA A CA 1
ATOM 675 C C . ALA A 1 84 ? -0.315 5.551 1.370 1.00 96.31 84 ALA A C 1
ATOM 677 O O . ALA A 1 84 ? -1.389 5.914 1.859 1.00 96.31 84 ALA A O 1
ATOM 678 N N . LEU A 1 85 ? 0.657 5.013 2.119 1.00 95.38 85 LEU A N 1
ATOM 679 C CA . LEU A 1 85 ? 0.566 4.856 3.574 1.00 95.38 85 LEU A CA 1
ATOM 680 C C . LEU A 1 85 ? 0.408 6.214 4.267 1.00 95.38 85 LEU A C 1
ATOM 682 O O . LEU A 1 85 ? -0.503 6.400 5.072 1.00 95.38 85 LEU A O 1
ATOM 686 N N . PHE A 1 86 ? 1.237 7.196 3.926 1.00 94.50 86 PHE A N 1
ATOM 687 C CA . PHE A 1 86 ? 1.146 8.527 4.518 1.00 94.50 86 PHE A CA 1
ATOM 688 C C . PHE A 1 86 ? -0.210 9.192 4.233 1.00 94.50 86 PHE A C 1
ATOM 690 O O . PHE A 1 86 ? -0.864 9.688 5.150 1.00 94.50 86 PHE A O 1
ATOM 697 N N . MET A 1 87 ? -0.683 9.146 2.986 1.00 92.50 87 MET A N 1
ATOM 698 C CA . MET A 1 87 ? -1.967 9.729 2.585 1.00 92.50 87 MET A CA 1
ATOM 699 C C . MET A 1 87 ? -3.163 9.040 3.250 1.00 92.50 87 MET A C 1
ATOM 701 O O . MET A 1 87 ? -4.151 9.706 3.576 1.00 92.50 87 MET A O 1
ATOM 705 N N . ARG A 1 88 ? -3.099 7.716 3.446 1.00 91.81 88 ARG A N 1
ATOM 706 C CA . ARG A 1 88 ? -4.192 6.938 4.043 1.00 91.81 88 ARG A CA 1
ATOM 707 C C . ARG A 1 88 ? -4.250 7.072 5.563 1.00 91.81 88 ARG A C 1
ATOM 709 O O . ARG A 1 88 ? -5.338 7.263 6.107 1.00 91.81 88 ARG A O 1
ATOM 716 N N . TYR A 1 89 ? -3.107 6.962 6.230 1.00 90.94 89 TYR A N 1
ATOM 717 C CA . TYR A 1 89 ? -3.015 6.813 7.684 1.00 9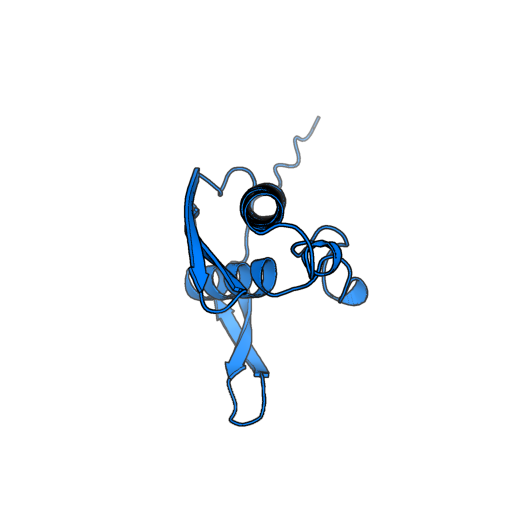0.94 89 TYR A CA 1
ATOM 718 C C . TYR A 1 89 ? -2.624 8.114 8.404 1.00 90.94 89 TYR A C 1
ATOM 720 O O . TYR A 1 89 ? -2.923 8.267 9.589 1.00 90.94 89 TYR A O 1
ATOM 728 N N . GLY A 1 90 ? -1.998 9.074 7.715 1.00 91.50 90 GLY A N 1
ATOM 729 C CA . GLY A 1 90 ? -1.596 10.360 8.289 1.00 91.50 90 GLY A CA 1
ATOM 730 C C . GLY A 1 90 ? -0.773 10.189 9.567 1.00 91.50 90 GLY A C 1
ATOM 731 O O . GLY A 1 90 ? 0.201 9.445 9.593 1.00 91.50 90 GLY A O 1
ATOM 732 N N . GLU A 1 91 ? -1.203 10.826 10.659 1.00 90.62 91 GLU A N 1
ATOM 733 C CA . GLU A 1 91 ? -0.535 10.746 11.969 1.00 90.62 91 GLU A CA 1
ATOM 734 C C . GLU A 1 91 ? -0.490 9.326 12.569 1.00 90.62 91 GLU A C 1
ATOM 736 O O . GLU A 1 91 ? 0.325 9.066 13.461 1.00 90.62 91 GLU A O 1
ATOM 741 N N . ALA A 1 92 ? -1.350 8.405 12.116 1.00 91.12 92 ALA A N 1
ATOM 742 C CA . ALA A 1 92 ? -1.316 7.009 12.544 1.00 91.12 92 ALA A CA 1
ATOM 743 C C . ALA A 1 92 ? -0.127 6.250 11.939 1.00 91.12 92 ALA A C 1
ATOM 745 O O . ALA A 1 92 ? 0.368 5.321 12.570 1.00 91.12 92 ALA A O 1
ATOM 746 N N . PHE A 1 93 ? 0.375 6.649 10.767 1.00 93.94 93 PHE A N 1
ATOM 747 C CA . PHE A 1 93 ? 1.566 6.045 10.175 1.00 93.94 93 PHE A CA 1
ATOM 748 C C . PHE A 1 93 ? 2.821 6.499 10.922 1.00 93.94 93 PHE A C 1
ATOM 750 O O . PHE A 1 93 ? 3.123 7.691 10.974 1.00 93.94 93 PHE A O 1
ATOM 757 N N . LYS A 1 94 ? 3.544 5.553 11.526 1.00 94.44 94 LYS A N 1
ATOM 758 C CA . LYS A 1 94 ? 4.743 5.844 12.325 1.00 94.44 94 LYS A CA 1
ATOM 759 C C . LYS A 1 94 ? 6.018 5.598 11.543 1.00 94.44 94 LYS A C 1
ATOM 761 O O . LYS A 1 94 ? 6.904 6.447 11.529 1.00 94.44 94 LYS A O 1
ATOM 766 N N . SER A 1 95 ? 6.116 4.441 10.900 1.00 95.75 95 SER A N 1
ATOM 767 C CA . SER A 1 95 ? 7.285 4.076 10.105 1.00 95.75 95 SER A CA 1
ATOM 768 C C . SER A 1 95 ? 6.963 2.964 9.111 1.00 95.75 95 SER A C 1
ATOM 770 O O . SER A 1 95 ? 5.985 2.234 9.271 1.00 95.75 95 SER A O 1
ATOM 772 N N . ALA A 1 96 ? 7.805 2.827 8.087 1.00 96.06 96 ALA A N 1
ATOM 773 C CA . ALA A 1 96 ? 7.836 1.652 7.230 1.00 96.06 96 ALA A CA 1
ATOM 774 C C . ALA A 1 96 ? 9.279 1.267 6.908 1.00 96.06 96 ALA A C 1
ATOM 776 O O . ALA A 1 96 ? 10.116 2.132 6.644 1.00 96.06 96 ALA A O 1
ATOM 777 N N . VAL A 1 97 ? 9.547 -0.036 6.893 1.00 97.50 97 VAL A N 1
ATOM 778 C CA . VAL A 1 97 ? 10.805 -0.617 6.418 1.00 97.50 97 VAL A CA 1
ATOM 779 C C . VAL A 1 97 ? 10.522 -1.409 5.151 1.00 97.50 97 VAL A C 1
ATOM 781 O O . VAL A 1 97 ? 9.615 -2.242 5.130 1.00 97.50 97 VAL A O 1
ATOM 784 N N . PHE A 1 98 ? 11.313 -1.155 4.112 1.00 97.12 98 PHE A N 1
ATOM 785 C CA . PHE A 1 98 ? 11.166 -1.774 2.799 1.00 97.12 98 PHE A CA 1
ATOM 786 C C . PHE A 1 98 ? 12.330 -2.716 2.517 1.00 97.12 98 PHE A C 1
ATOM 788 O O . PHE A 1 98 ? 13.490 -2.390 2.772 1.00 97.12 98 PHE A O 1
ATOM 795 N N . LYS A 1 99 ? 12.011 -3.882 1.961 1.00 97.81 99 LYS A N 1
ATOM 796 C CA . LYS A 1 99 ? 12.981 -4.833 1.425 1.00 97.81 99 LYS A CA 1
ATOM 797 C C . LYS A 1 99 ? 12.615 -5.146 -0.019 1.00 97.81 99 LYS A C 1
ATOM 799 O O . LYS A 1 99 ? 11.528 -5.663 -0.273 1.00 97.81 99 LYS A O 1
ATOM 804 N N . ASN A 1 100 ? 13.548 -4.874 -0.926 1.00 96.50 100 ASN A N 1
ATOM 805 C CA . ASN A 1 100 ? 13.363 -5.051 -2.362 1.00 96.50 100 ASN A CA 1
ATOM 806 C C . ASN A 1 100 ? 14.197 -6.230 -2.855 1.00 96.50 100 ASN A C 1
ATOM 808 O O . ASN A 1 100 ? 15.394 -6.311 -2.574 1.00 96.50 100 ASN A O 1
ATOM 812 N N . GLU A 1 101 ? 13.569 -7.135 -3.594 1.00 96.44 101 GLU A N 1
ATOM 813 C CA . GLU A 1 101 ? 14.196 -8.333 -4.141 1.00 96.44 101 GLU A CA 1
ATOM 814 C C . GLU A 1 101 ? 13.874 -8.466 -5.630 1.00 96.44 101 GLU A C 1
ATOM 816 O O . GLU A 1 101 ? 12.753 -8.194 -6.065 1.00 96.44 101 GLU A O 1
ATOM 821 N N . ARG A 1 102 ? 14.859 -8.927 -6.409 1.00 95.31 102 ARG A N 1
ATOM 822 C CA . ARG A 1 102 ? 14.663 -9.321 -7.805 1.00 95.31 102 ARG A CA 1
ATOM 823 C C . ARG A 1 102 ? 14.494 -10.826 -7.873 1.00 95.31 102 ARG A C 1
ATOM 825 O O . ARG A 1 102 ? 15.419 -11.552 -7.516 1.00 95.31 102 ARG A O 1
ATOM 832 N N . ILE A 1 103 ? 13.352 -11.295 -8.360 1.00 93.00 103 ILE A N 1
ATOM 833 C CA . ILE A 1 103 ? 13.070 -12.731 -8.476 1.00 93.00 103 ILE A CA 1
ATOM 834 C C . ILE A 1 103 ? 12.500 -12.990 -9.864 1.00 93.00 103 ILE A C 1
ATOM 836 O O . ILE A 1 103 ? 11.433 -12.492 -10.184 1.00 93.00 103 ILE A O 1
ATOM 840 N N . ASN A 1 104 ? 13.210 -13.745 -10.708 1.00 92.00 104 ASN A N 1
ATOM 841 C CA . ASN A 1 104 ? 12.744 -14.141 -12.048 1.00 92.00 104 ASN A CA 1
ATOM 842 C C . ASN A 1 104 ? 12.241 -12.980 -12.935 1.00 92.00 104 ASN A C 1
ATOM 844 O O . ASN A 1 104 ? 11.322 -13.147 -13.727 1.00 92.00 104 ASN A O 1
ATOM 848 N N . GLY A 1 105 ? 12.850 -11.797 -12.809 1.00 87.88 105 GLY A N 1
ATOM 849 C CA . GLY A 1 105 ? 12.432 -10.602 -13.553 1.00 87.88 105 GLY A CA 1
ATOM 850 C C . GLY A 1 105 ? 11.333 -9.779 -12.875 1.00 87.88 105 GLY A C 1
ATOM 851 O O . GLY A 1 105 ? 11.034 -8.689 -13.349 1.00 87.88 105 GLY A O 1
ATOM 852 N N . GLU A 1 106 ? 10.800 -10.234 -11.744 1.00 92.12 106 GLU A N 1
ATOM 853 C CA . GLU A 1 106 ? 9.858 -9.490 -10.911 1.00 92.12 106 GLU A CA 1
ATOM 854 C C . GLU A 1 106 ? 10.588 -8.621 -9.882 1.00 92.12 106 GLU A C 1
ATOM 856 O O . GLU A 1 106 ? 11.633 -8.998 -9.337 1.00 92.12 106 GLU A O 1
ATOM 861 N N . VAL A 1 107 ? 9.990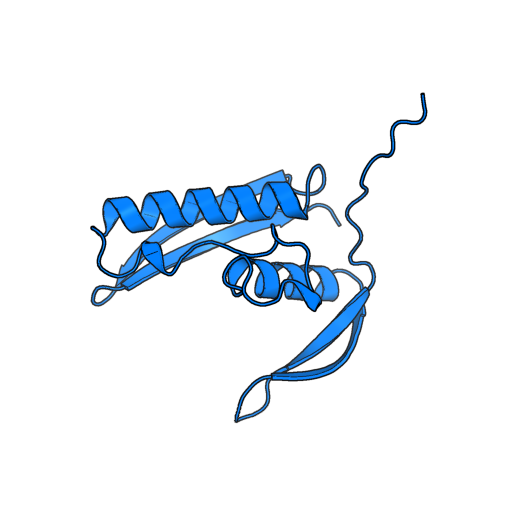 -7.468 -9.584 1.00 94.31 107 VAL A N 1
ATOM 862 C CA . VAL A 1 107 ? 10.308 -6.654 -8.410 1.00 94.31 107 VAL A CA 1
ATOM 863 C C . VAL A 1 107 ? 9.391 -7.104 -7.279 1.00 94.31 107 VAL A C 1
ATOM 865 O O . VAL A 1 107 ? 8.174 -6.946 -7.362 1.00 94.31 107 VAL A O 1
ATOM 868 N N . ARG A 1 108 ? 9.966 -7.634 -6.200 1.00 94.75 108 ARG A N 1
ATOM 869 C CA . ARG A 1 108 ? 9.233 -7.954 -4.974 1.00 94.75 108 ARG A CA 1
ATOM 870 C C . ARG A 1 108 ? 9.580 -6.937 -3.899 1.00 94.75 108 ARG A C 1
ATOM 872 O O . ARG A 1 108 ? 10.728 -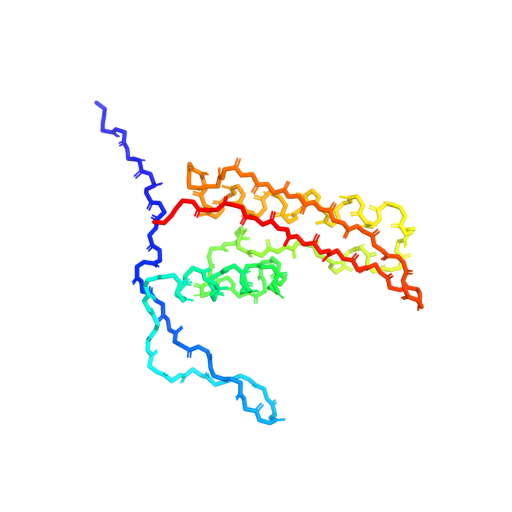6.860 -3.473 1.00 94.75 108 ARG A O 1
ATOM 879 N N . VAL A 1 109 ? 8.577 -6.194 -3.444 1.00 95.00 109 VAL A N 1
ATOM 880 C CA . VAL A 1 109 ? 8.697 -5.259 -2.321 1.00 95.00 109 VAL A CA 1
ATOM 881 C C . VAL A 1 109 ? 7.987 -5.858 -1.116 1.00 95.00 109 VAL A C 1
ATOM 883 O O . VAL A 1 109 ? 6.786 -6.117 -1.155 1.00 95.00 109 VAL A O 1
ATOM 886 N N . THR A 1 110 ? 8.733 -6.085 -0.040 1.00 95.75 110 THR A N 1
ATOM 887 C CA . THR A 1 110 ? 8.177 -6.425 1.273 1.00 95.75 110 THR A CA 1
ATOM 888 C C . THR A 1 110 ? 8.195 -5.176 2.138 1.00 95.75 110 THR A C 1
ATOM 890 O O . THR A 1 110 ? 9.251 -4.567 2.307 1.00 95.75 110 THR A O 1
ATOM 893 N N . VAL A 1 111 ? 7.043 -4.810 2.700 1.00 95.38 111 VAL A N 1
ATOM 894 C CA . VAL A 1 111 ? 6.898 -3.653 3.588 1.00 95.38 111 VAL A CA 1
ATOM 895 C C . VAL A 1 111 ? 6.492 -4.100 4.990 1.00 95.38 111 VAL A C 1
ATOM 897 O O . VAL A 1 111 ? 5.538 -4.858 5.162 1.00 95.38 111 VAL A O 1
ATOM 900 N N . TYR A 1 112 ? 7.210 -3.606 5.994 1.00 94.94 112 TYR A N 1
ATOM 901 C CA . TYR A 1 112 ? 6.850 -3.716 7.405 1.00 94.94 112 TYR A CA 1
ATOM 902 C C . TYR A 1 112 ? 6.434 -2.329 7.883 1.00 94.94 112 TYR A C 1
ATOM 904 O O . TYR A 1 112 ? 7.292 -1.461 8.025 1.00 94.94 112 TYR A O 1
ATOM 912 N N . ALA A 1 113 ? 5.132 -2.104 8.072 1.00 93.00 113 ALA A N 1
ATOM 913 C CA . ALA A 1 113 ? 4.584 -0.810 8.471 1.00 93.00 113 ALA A CA 1
ATOM 914 C C . ALA A 1 113 ? 4.148 -0.816 9.943 1.00 93.00 113 ALA A C 1
ATOM 916 O O . ALA A 1 113 ? 3.457 -1.735 10.384 1.00 93.00 113 ALA A O 1
ATOM 917 N N . ASP A 1 114 ? 4.520 0.234 10.672 1.00 93.81 114 ASP A N 1
ATOM 918 C CA . ASP A 1 114 ? 4.023 0.532 12.012 1.00 93.81 114 ASP A CA 1
ATOM 919 C C . ASP A 1 114 ? 2.903 1.575 11.920 1.00 93.81 114 ASP A C 1
ATOM 921 O O . ASP A 1 114 ? 3.103 2.704 11.451 1.00 93.81 114 ASP A O 1
ATOM 925 N N . ILE A 1 115 ? 1.707 1.161 12.332 1.00 90.69 115 ILE A N 1
ATOM 926 C CA . ILE A 1 115 ? 0.473 1.935 12.259 1.00 90.69 115 ILE A CA 1
ATOM 927 C C . ILE A 1 115 ? -0.146 1.960 13.656 1.00 90.69 115 ILE A C 1
ATOM 929 O O . ILE A 1 115 ? -0.539 0.923 14.193 1.00 90.69 115 ILE A O 1
ATOM 933 N N . GLY A 1 116 ? -0.283 3.159 14.220 1.00 84.88 116 GLY A N 1
ATOM 934 C CA . GLY A 1 116 ? -1.000 3.385 15.469 1.00 84.88 116 GLY A CA 1
ATOM 935 C C . GLY A 1 116 ? -2.502 3.181 15.279 1.00 84.88 116 GLY A C 1
ATOM 936 O O . GLY A 1 116 ? -3.139 3.953 14.563 1.00 84.88 116 GLY A O 1
ATOM 937 N N . TYR A 1 117 ? -3.051 2.157 15.930 1.00 69.12 117 TYR A N 1
ATOM 938 C CA . TYR A 1 117 ? -4.482 1.858 16.000 1.00 69.12 117 TYR A CA 1
ATOM 939 C C . TYR A 1 117 ? -4.942 1.805 17.454 1.00 69.12 117 TYR A C 1
ATOM 941 O O . TYR A 1 117 ? -4.304 1.053 18.230 1.00 69.12 117 TYR A O 1
#

Foldseek 3Di:
DDPPPPAQDPQKDFDWDDDPVGTDTDGMDGDVVSVVVLLVQQAVDAQCPCCVVDPNLGHFPQPVLPPPDQVVSLVRSVVRSVVNCCVNQPVQWDDKDWDWDQDPNDTDIDIDTRGHD

Secondary structure (DSSP, 8-state):
----------SEEEEEEEETTEEEEEEEEEHHHHHHHHHHHHHHSBTTTTTTTS-TT-SB--GGGTTS-HHHHHHHHHHHHHHHHHHHHGGGEEEEEEEEEEETTEEEEEEEEEE--